Protein AF-A0A2S2QMN6-F1 (afdb_monomer_lite)

pLDDT: mean 86.08, std 11.4, range [44.56, 96.69]

Secondary structure (DSSP, 8-state):
--SHHHHHHHHHHHHTHHHHHHHHHTS-TTSHHHHHHHHHHH-TTHHHHHHHHHHHTHHIIIIIIHHHTSTT--HHHHHHHHHHHHHHHHH--SHHHHHHH-

Organism: NCBI:txid143950

Radius of gyration: 17.67 Å; chains: 1; bounding box: 40×28×46 Å

Structure (mmCIF, N/CA/C/O backbone):
data_AF-A0A2S2QMN6-F1
#
_entry.id   AF-A0A2S2QMN6-F1
#
loop_
_atom_site.group_PDB
_atom_site.id
_atom_site.type_symbol
_atom_site.label_atom_id
_atom_site.label_alt_id
_atom_site.label_comp_id
_atom_site.label_asym_id
_atom_site.label_entity_id
_atom_site.label_seq_id
_atom_site.pdbx_PDB_ins_code
_atom_site.Cartn_x
_atom_site.Cartn_y
_atom_site.Cartn_z
_atom_site.occupancy
_atom_site.B_iso_or_equiv
_atom_site.auth_seq_id
_atom_site.auth_comp_id
_atom_site.auth_asym_id
_atom_site.auth_atom_id
_atom_site.pdbx_PDB_model_num
ATOM 1 N N . MET A 1 1 ? 6.025 10.257 15.971 1.00 45.94 1 MET A N 1
ATOM 2 C CA . MET A 1 1 ? 6.284 10.851 14.632 1.00 45.94 1 MET A CA 1
ATOM 3 C C . MET A 1 1 ? 6.551 9.831 13.510 1.00 45.94 1 MET A C 1
ATOM 5 O O . MET A 1 1 ? 6.196 10.114 12.376 1.00 45.94 1 MET A O 1
ATOM 9 N N . GLY A 1 2 ? 7.155 8.656 13.765 1.00 50.72 2 GLY A N 1
ATOM 10 C CA . GLY A 1 2 ? 7.575 7.718 12.700 1.00 50.72 2 GLY A CA 1
ATOM 11 C C . GLY A 1 2 ? 6.465 6.944 11.961 1.00 50.72 2 GLY A C 1
ATOM 12 O O . GLY A 1 2 ? 6.676 6.525 10.824 1.00 50.72 2 GLY A O 1
ATOM 13 N N . TYR A 1 3 ? 5.278 6.770 12.556 1.00 44.56 3 TYR A N 1
ATOM 14 C CA . TYR A 1 3 ? 4.193 5.976 11.954 1.00 44.56 3 TYR A CA 1
ATOM 15 C C . TYR A 1 3 ? 3.403 6.748 10.892 1.00 44.56 3 TYR A C 1
ATOM 17 O O . TYR A 1 3 ? 3.168 6.213 9.810 1.00 44.56 3 TYR A O 1
ATOM 25 N N . MET A 1 4 ? 3.117 8.035 11.128 1.00 48.91 4 MET A N 1
ATOM 26 C CA . MET A 1 4 ? 2.407 8.937 10.198 1.00 48.91 4 MET A CA 1
ATOM 27 C C . MET A 1 4 ? 3.095 9.078 8.823 1.00 48.91 4 MET A C 1
ATOM 29 O O . MET A 1 4 ? 2.481 9.501 7.846 1.00 48.91 4 MET A O 1
ATOM 33 N N . VAL A 1 5 ? 4.370 8.687 8.734 1.00 56.16 5 VAL A N 1
ATOM 34 C CA . VAL A 1 5 ? 5.210 8.775 7.532 1.00 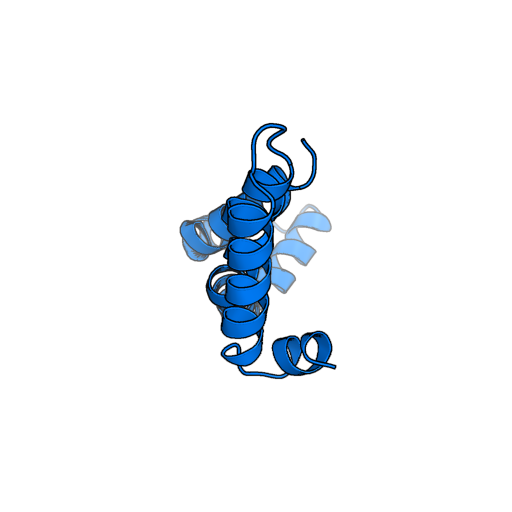56.16 5 VAL A CA 1
ATOM 35 C C . VAL A 1 5 ? 5.015 7.582 6.577 1.00 56.16 5 VAL A C 1
ATOM 37 O O . VAL A 1 5 ? 5.317 7.683 5.393 1.00 56.16 5 VAL A O 1
ATOM 40 N N . LYS A 1 6 ? 4.505 6.429 7.038 1.00 60.34 6 LYS A N 1
ATOM 41 C CA . LYS A 1 6 ? 4.453 5.217 6.192 1.00 60.34 6 LYS A CA 1
ATOM 42 C C . LYS A 1 6 ? 3.274 5.205 5.219 1.00 60.34 6 LYS A C 1
ATOM 44 O O . LYS A 1 6 ? 3.470 4.998 4.026 1.00 60.34 6 LYS A O 1
ATOM 49 N N . CYS A 1 7 ? 2.059 5.477 5.695 1.00 75.44 7 CYS A N 1
ATOM 50 C CA . CYS A 1 7 ? 0.897 5.551 4.804 1.00 75.44 7 CYS A CA 1
ATOM 51 C C . CYS A 1 7 ? 0.944 6.790 3.887 1.00 75.44 7 CYS A C 1
ATOM 53 O O . CYS A 1 7 ? 0.483 6.728 2.747 1.00 75.44 7 CYS A O 1
ATOM 55 N N . SER A 1 8 ? 1.555 7.895 4.334 1.00 77.06 8 SER A N 1
ATOM 56 C CA . SER A 1 8 ? 1.797 9.051 3.462 1.00 77.06 8 SER A CA 1
ATOM 57 C C . SER A 1 8 ? 2.743 8.705 2.308 1.00 77.06 8 SER A C 1
ATOM 59 O O . SER A 1 8 ? 2.468 9.112 1.185 1.00 77.06 8 SER A O 1
ATOM 61 N N . ARG A 1 9 ? 3.767 7.865 2.526 1.00 82.31 9 ARG A N 1
ATOM 62 C CA . ARG A 1 9 ? 4.612 7.325 1.441 1.00 82.31 9 ARG A CA 1
ATOM 63 C C . ARG A 1 9 ? 3.840 6.419 0.482 1.00 82.31 9 ARG A C 1
ATOM 65 O O . ARG A 1 9 ? 3.920 6.632 -0.720 1.00 82.31 9 ARG A O 1
ATOM 72 N N . ILE A 1 10 ? 3.063 5.455 0.987 1.00 89.31 10 ILE A N 1
ATOM 73 C CA . ILE A 1 10 ? 2.233 4.575 0.137 1.00 89.31 10 ILE A CA 1
ATOM 74 C C . ILE A 1 10 ? 1.264 5.413 -0.707 1.00 89.31 10 ILE A C 1
ATOM 76 O O . ILE A 1 10 ? 1.153 5.210 -1.913 1.00 89.31 10 ILE A O 1
ATOM 80 N N . SER A 1 11 ? 0.606 6.396 -0.087 1.00 88.50 11 SER A N 1
ATOM 81 C CA . SER A 1 11 ? -0.306 7.312 -0.776 1.00 88.50 11 SER A CA 1
ATOM 82 C C . SER A 1 11 ? 0.417 8.150 -1.828 1.00 88.50 11 SER A C 1
ATOM 84 O O . SER A 1 11 ? -0.098 8.302 -2.929 1.00 88.50 11 SER A O 1
ATOM 86 N N . TYR A 1 12 ? 1.614 8.655 -1.518 1.00 91.00 12 TYR A N 1
ATOM 87 C CA . TYR A 1 12 ? 2.430 9.422 -2.455 1.00 91.00 12 TYR A CA 1
ATOM 88 C C . TYR A 1 12 ? 2.810 8.593 -3.686 1.00 91.00 12 TYR A C 1
ATOM 90 O O . TYR A 1 12 ? 2.531 9.022 -4.803 1.00 91.00 12 TYR A O 1
ATOM 98 N N . TYR A 1 13 ? 3.379 7.399 -3.497 1.00 92.81 13 TYR A N 1
ATOM 99 C CA . TYR A 1 13 ? 3.770 6.533 -4.612 1.00 92.81 13 TYR A CA 1
ATOM 100 C C . TYR A 1 13 ? 2.564 6.043 -5.413 1.00 92.81 13 TYR A C 1
ATOM 102 O O . TYR A 1 13 ? 2.610 6.055 -6.635 1.00 92.81 13 TYR A O 1
ATOM 110 N N . SER A 1 14 ? 1.464 5.676 -4.748 1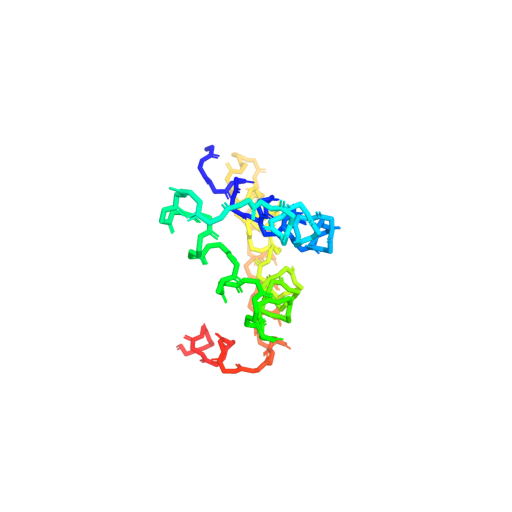.00 92.69 14 SER A N 1
ATOM 111 C CA . SER A 1 14 ? 0.231 5.254 -5.420 1.00 92.69 14 SER A CA 1
ATOM 112 C C . SER A 1 14 ? -0.381 6.378 -6.265 1.00 92.69 14 SER A C 1
ATOM 114 O O . SER A 1 14 ? -0.804 6.125 -7.387 1.00 92.69 14 SER A O 1
ATOM 116 N N . ASN A 1 15 ? -0.404 7.617 -5.759 1.00 92.94 15 ASN A N 1
ATOM 117 C CA . ASN A 1 15 ? -0.993 8.759 -6.469 1.00 92.94 15 ASN A CA 1
ATOM 118 C C . ASN A 1 15 ? -0.122 9.276 -7.620 1.00 92.94 15 ASN A C 1
ATOM 120 O O . ASN A 1 15 ? -0.648 9.887 -8.542 1.00 92.94 15 ASN A O 1
ATOM 124 N N . ASN A 1 16 ? 1.195 9.078 -7.546 1.00 94.94 16 ASN A N 1
ATOM 125 C CA . ASN A 1 16 ? 2.153 9.595 -8.525 1.00 94.94 16 ASN A CA 1
ATOM 126 C C . ASN A 1 16 ? 2.812 8.477 -9.341 1.00 94.94 16 ASN A C 1
ATOM 128 O O . ASN A 1 16 ? 3.862 8.709 -9.934 1.00 94.94 16 ASN A O 1
ATOM 132 N N . PHE A 1 17 ? 2.238 7.269 -9.347 1.00 95.38 17 PHE A N 1
ATOM 133 C CA . PHE A 1 17 ? 2.884 6.077 -9.896 1.00 95.38 17 PHE A CA 1
ATOM 134 C C . PHE A 1 17 ? 3.349 6.284 -11.340 1.00 95.38 17 PHE A C 1
ATOM 136 O O . PHE A 1 17 ? 4.530 6.109 -11.628 1.00 95.38 17 PHE A O 1
ATOM 143 N N . ASP A 1 18 ? 2.451 6.738 -12.216 1.00 95.00 18 ASP A N 1
ATOM 144 C CA . ASP A 1 18 ? 2.748 6.928 -13.639 1.00 95.00 18 ASP A CA 1
ATOM 145 C C . ASP A 1 18 ? 3.765 8.051 -13.874 1.00 95.00 18 ASP A C 1
ATOM 147 O O . ASP A 1 18 ? 4.681 7.905 -14.682 1.00 95.00 18 ASP A O 1
ATOM 151 N N . SER A 1 19 ? 3.661 9.149 -13.119 1.00 96.69 19 SER A N 1
ATOM 152 C CA . SER A 1 19 ? 4.618 10.260 -13.186 1.00 96.69 19 SER A CA 1
ATOM 153 C C . SER A 1 19 ? 6.021 9.817 -12.773 1.00 96.69 19 SER A C 1
ATOM 155 O O . SER A 1 19 ? 6.998 10.134 -13.446 1.00 96.69 19 SER A O 1
ATOM 157 N N . ILE A 1 20 ? 6.129 9.053 -11.683 1.00 95.81 20 ILE A N 1
ATOM 158 C CA . ILE A 1 20 ? 7.409 8.533 -11.192 1.00 95.81 20 ILE A CA 1
ATOM 159 C C . ILE A 1 20 ? 7.969 7.499 -12.172 1.00 95.81 20 ILE A C 1
ATOM 161 O O . ILE A 1 20 ? 9.151 7.565 -12.505 1.00 95.81 20 ILE A O 1
ATOM 165 N N . LYS A 1 21 ? 7.125 6.593 -12.683 1.00 95.75 21 LYS A N 1
ATOM 166 C CA . LYS A 1 21 ? 7.505 5.612 -13.705 1.00 95.75 21 LYS A CA 1
ATOM 167 C C . LYS A 1 21 ? 8.073 6.301 -14.940 1.00 95.75 21 LYS A C 1
ATOM 169 O O . LYS A 1 21 ? 9.152 5.938 -15.386 1.00 95.75 21 LYS A O 1
ATOM 174 N N . SER A 1 22 ? 7.391 7.333 -15.437 1.00 96.19 22 SER A N 1
ATOM 175 C CA . SER A 1 22 ? 7.843 8.130 -16.579 1.00 96.19 22 SER A CA 1
ATOM 176 C C . SER A 1 22 ? 9.226 8.740 -16.343 1.00 96.19 22 SER A C 1
ATOM 178 O O . SER A 1 22 ? 10.111 8.598 -17.184 1.00 96.19 22 SER A O 1
ATOM 180 N N . VAL A 1 23 ? 9.461 9.356 -15.178 1.00 95.69 23 VAL A N 1
ATOM 181 C CA . VAL A 1 23 ? 10.784 9.906 -14.837 1.00 95.69 23 VAL A CA 1
ATOM 182 C C . VAL A 1 23 ? 11.847 8.806 -14.823 1.00 95.69 23 VAL A C 1
ATOM 184 O O . VAL A 1 23 ? 12.875 8.958 -15.473 1.00 95.69 23 VAL A O 1
ATOM 187 N N . ILE A 1 24 ? 11.591 7.687 -14.140 1.00 95.12 24 ILE A N 1
ATOM 188 C CA . ILE A 1 24 ? 12.542 6.571 -14.010 1.00 95.12 24 ILE 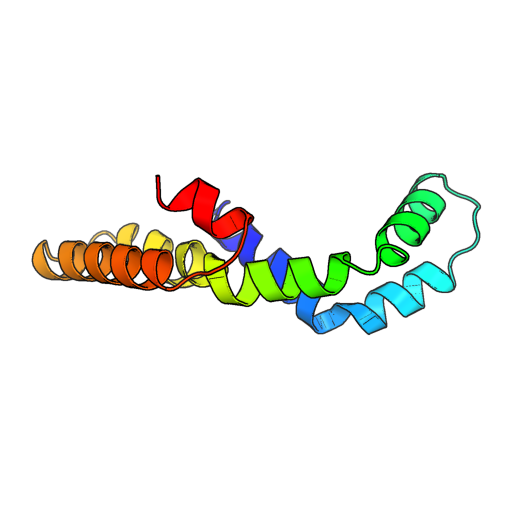A CA 1
ATOM 189 C C . ILE A 1 24 ? 12.865 5.938 -15.368 1.00 95.12 24 ILE A C 1
ATOM 191 O O . ILE A 1 24 ? 14.023 5.622 -15.635 1.00 95.12 24 ILE A O 1
ATOM 195 N N . SER A 1 25 ? 11.871 5.782 -16.243 1.00 93.56 25 SER A N 1
ATOM 196 C CA . SER A 1 25 ? 12.062 5.231 -17.588 1.00 93.56 25 SER A CA 1
ATOM 197 C C . SER A 1 25 ? 12.954 6.104 -18.476 1.00 93.56 25 SER A C 1
ATOM 199 O O . SER A 1 25 ? 13.591 5.568 -19.376 1.00 93.56 25 SER A O 1
ATOM 201 N N . ASN A 1 26 ? 13.031 7.413 -18.215 1.00 94.88 26 ASN A N 1
ATOM 202 C CA . ASN A 1 26 ? 13.874 8.350 -18.965 1.00 94.88 26 ASN A CA 1
ATOM 203 C C . ASN A 1 26 ? 15.303 8.491 -18.409 1.00 94.88 26 ASN A C 1
ATOM 205 O O . ASN A 1 26 ? 16.113 9.191 -19.011 1.00 94.88 26 ASN A O 1
ATOM 209 N N . LEU A 1 27 ? 15.627 7.873 -17.269 1.00 93.19 27 LEU A N 1
ATOM 210 C CA . LEU A 1 27 ? 16.986 7.910 -16.720 1.00 93.19 27 LEU A CA 1
ATOM 211 C C . LEU A 1 27 ? 17.914 6.991 -17.520 1.00 93.19 27 LEU A C 1
ATOM 213 O O . LEU A 1 27 ? 17.527 5.884 -17.893 1.00 93.19 27 LEU A O 1
ATOM 217 N N . GLU A 1 28 ? 19.154 7.414 -17.745 1.00 92.38 28 GLU A N 1
ATOM 218 C CA . GLU A 1 28 ? 20.190 6.557 -18.327 1.00 92.38 28 GLU A CA 1
ATOM 219 C C . GLU A 1 28 ? 20.673 5.513 -17.309 1.00 92.38 28 GLU A C 1
ATOM 221 O O . GLU A 1 28 ? 20.624 5.734 -16.101 1.00 92.38 28 GLU A O 1
ATOM 226 N N . ASP A 1 29 ? 21.151 4.356 -17.768 1.00 91.75 29 ASP A N 1
ATOM 227 C CA . ASP A 1 29 ? 21.565 3.240 -16.898 1.00 91.75 29 ASP A CA 1
ATOM 228 C C . ASP A 1 29 ? 22.971 3.418 -16.290 1.00 91.75 29 ASP A C 1
ATOM 230 O O . ASP A 1 29 ? 23.725 2.457 -16.112 1.00 91.75 29 ASP A O 1
ATOM 234 N N . GLU A 1 30 ? 23.324 4.658 -15.956 1.00 92.12 30 GLU A N 1
ATOM 235 C CA . GLU A 1 30 ? 24.634 5.050 -15.424 1.00 92.12 30 GLU A CA 1
ATOM 236 C C . GLU A 1 30 ? 24.840 4.609 -13.970 1.00 92.12 30 GLU A C 1
ATOM 238 O O . GLU A 1 30 ? 25.966 4.362 -13.537 1.00 92.12 30 GLU A O 1
ATOM 243 N N . ALA A 1 31 ? 23.749 4.475 -13.211 1.00 94.19 31 ALA A N 1
ATOM 244 C CA . ALA A 1 31 ? 23.775 4.048 -11.820 1.00 94.19 31 ALA A CA 1
ATOM 245 C C . ALA A 1 31 ? 22.998 2.744 -11.615 1.00 94.19 31 ALA A C 1
ATOM 247 O O . ALA A 1 31 ? 21.883 2.566 -12.105 1.00 94.19 31 ALA A O 1
ATOM 248 N N . GLU A 1 32 ? 23.549 1.855 -10.788 1.00 95.06 32 GLU A N 1
ATOM 249 C CA . GLU A 1 32 ? 22.894 0.601 -10.392 1.00 95.06 32 GLU A CA 1
ATOM 250 C C . GLU A 1 32 ? 21.523 0.840 -9.730 1.00 95.06 32 GLU A C 1
ATOM 252 O O . GLU A 1 32 ? 20.587 0.059 -9.889 1.00 95.06 32 GLU A O 1
ATOM 257 N N . SER A 1 33 ? 21.368 1.958 -9.015 1.00 93.25 33 SER A N 1
ATOM 258 C CA . SER A 1 33 ? 20.089 2.375 -8.434 1.00 93.25 33 SER A CA 1
ATOM 259 C C . SER A 1 33 ? 19.026 2.686 -9.489 1.00 93.25 33 SER A C 1
ATOM 261 O O . SER A 1 33 ? 17.846 2.430 -9.243 1.00 93.25 33 SER A O 1
ATOM 263 N N . PHE A 1 34 ? 19.410 3.214 -10.653 1.00 94.06 34 PHE A N 1
ATOM 264 C CA . PHE A 1 34 ? 18.478 3.504 -11.744 1.00 94.06 34 PHE A CA 1
ATOM 265 C C . PHE A 1 34 ? 17.994 2.217 -12.403 1.00 94.06 34 PHE A C 1
ATOM 267 O O . PHE A 1 34 ? 16.784 2.048 -12.552 1.00 94.06 34 PHE A O 1
ATOM 274 N N . LYS A 1 35 ? 18.900 1.266 -12.659 1.00 95.25 35 LYS A N 1
ATOM 275 C CA . LYS A 1 35 ? 18.551 -0.069 -13.176 1.00 95.25 35 LYS A CA 1
ATOM 276 C C . LYS A 1 35 ? 17.544 -0.777 -12.273 1.00 95.25 35 LYS A C 1
ATOM 278 O O . LYS A 1 35 ? 16.452 -1.117 -12.713 1.00 95.25 35 LYS A O 1
ATOM 283 N N . LYS A 1 36 ? 17.844 -0.865 -10.973 1.00 95.44 36 LYS A N 1
ATOM 284 C CA . LYS A 1 36 ? 16.936 -1.465 -9.979 1.00 95.44 36 LYS A CA 1
ATOM 285 C C . LYS A 1 36 ? 15.591 -0.756 -9.888 1.00 95.44 36 LYS A C 1
ATOM 287 O O . LYS A 1 36 ? 14.569 -1.389 -9.642 1.00 95.44 36 LYS A O 1
ATOM 292 N N . SER A 1 37 ? 15.580 0.565 -10.059 1.00 94.50 37 SER A N 1
ATOM 293 C CA . SER A 1 37 ? 14.334 1.330 -10.073 1.00 94.50 37 SER A CA 1
ATOM 294 C C . SER A 1 37 ? 13.500 0.994 -11.309 1.00 94.50 37 SER A C 1
ATOM 296 O O . SER A 1 37 ? 12.297 0.797 -11.180 1.00 94.50 37 SER A O 1
ATOM 298 N N . LYS A 1 38 ? 14.112 0.871 -12.492 1.00 95.31 38 LYS A N 1
ATOM 299 C CA . LYS A 1 38 ? 13.410 0.436 -13.708 1.00 95.31 38 LYS A CA 1
ATOM 300 C C . LYS A 1 38 ? 12.822 -0.963 -13.540 1.00 95.31 38 LYS A C 1
ATOM 302 O O . LYS A 1 38 ? 11.618 -1.111 -13.709 1.00 95.31 38 LYS A O 1
ATOM 307 N N . GLU A 1 39 ? 13.627 -1.928 -13.094 1.00 95.06 39 GLU A N 1
ATOM 308 C CA . GLU A 1 39 ? 13.183 -3.303 -12.806 1.00 95.06 39 GLU A CA 1
ATOM 309 C C . GLU A 1 39 ? 11.991 -3.329 -11.835 1.00 95.06 39 GLU A C 1
ATOM 311 O O . GLU A 1 39 ? 11.002 -4.024 -12.057 1.00 95.06 39 GLU A O 1
ATOM 316 N N . LEU A 1 40 ? 12.041 -2.515 -10.775 1.00 95.19 40 LEU A N 1
ATOM 317 C CA . LEU A 1 40 ? 10.948 -2.402 -9.812 1.00 95.19 40 LEU A CA 1
ATOM 318 C C . LEU A 1 40 ? 9.654 -1.889 -10.469 1.00 95.19 40 LEU A C 1
ATOM 320 O O . LEU A 1 40 ? 8.577 -2.407 -10.189 1.00 95.19 40 LEU A O 1
ATOM 324 N N . PHE A 1 41 ? 9.737 -0.891 -11.351 1.00 94.19 41 PHE A N 1
ATOM 325 C CA . PHE A 1 41 ? 8.576 -0.319 -12.050 1.00 94.19 41 PHE A CA 1
ATOM 326 C C . PHE A 1 41 ? 8.101 -1.135 -13.270 1.00 94.19 41 PHE A C 1
ATOM 328 O O . PHE A 1 41 ? 7.025 -0.852 -13.822 1.00 94.19 41 PHE A O 1
ATOM 335 N N . GLU A 1 42 ? 8.870 -2.140 -13.689 1.00 92.81 42 GLU A N 1
ATOM 336 C CA . GLU A 1 42 ? 8.460 -3.172 -14.648 1.00 92.81 42 GLU A CA 1
ATOM 337 C C . GLU A 1 42 ? 7.579 -4.250 -14.006 1.00 92.81 42 GLU A C 1
ATOM 339 O O . GLU A 1 42 ? 6.780 -4.878 -14.706 1.00 92.81 42 GLU A O 1
ATOM 344 N N . ASP A 1 43 ? 7.646 -4.424 -12.681 1.00 95.12 43 ASP A N 1
ATOM 345 C CA . ASP A 1 43 ? 6.746 -5.326 -11.971 1.00 95.12 43 ASP A CA 1
ATOM 346 C C . ASP A 1 43 ? 5.284 -4.869 -12.111 1.00 95.12 43 ASP A C 1
ATOM 348 O O . ASP A 1 43 ? 4.831 -3.874 -11.535 1.00 95.12 43 ASP A O 1
ATOM 352 N N . LYS A 1 44 ? 4.512 -5.659 -12.863 1.00 90.44 44 LYS A N 1
ATOM 353 C CA . LYS A 1 44 ? 3.077 -5.457 -13.105 1.00 90.44 44 LYS A CA 1
ATOM 354 C C . LYS A 1 44 ? 2.227 -5.480 -11.830 1.00 90.44 44 LYS A C 1
ATOM 356 O O . LYS A 1 44 ? 1.081 -5.033 -11.859 1.00 90.44 44 LYS A O 1
ATOM 361 N N . HIS A 1 45 ? 2.742 -6.033 -10.734 1.00 92.56 45 HIS A N 1
ATOM 362 C CA . HIS A 1 45 ? 2.033 -6.105 -9.463 1.00 92.56 45 HIS A CA 1
ATOM 363 C C . HIS A 1 45 ? 2.240 -4.865 -8.597 1.00 92.56 45 HIS A C 1
ATOM 365 O O . HIS A 1 45 ? 1.344 -4.538 -7.822 1.00 92.56 45 HIS A O 1
ATOM 371 N N . LEU A 1 46 ? 3.324 -4.106 -8.786 1.00 93.94 46 LEU A N 1
ATOM 372 C CA . LEU A 1 46 ? 3.690 -3.002 -7.896 1.00 93.94 46 LEU A CA 1
ATOM 373 C C . LEU A 1 46 ? 2.574 -1.959 -7.726 1.00 93.94 46 LEU A C 1
ATOM 375 O O . LEU A 1 46 ? 2.269 -1.544 -6.607 1.00 93.94 46 LEU A O 1
ATOM 379 N N . GLN A 1 47 ? 1.930 -1.544 -8.820 1.00 93.06 47 GLN A N 1
ATOM 380 C CA . GLN A 1 47 ? 0.836 -0.567 -8.761 1.00 93.06 47 GLN A CA 1
ATOM 381 C C . GLN A 1 47 ? -0.384 -1.118 -8.010 1.00 93.06 47 GLN A C 1
ATOM 383 O O . GLN A 1 47 ? -0.987 -0.415 -7.193 1.00 93.06 47 GLN A O 1
ATOM 388 N N . ASN A 1 48 ? -0.719 -2.387 -8.254 1.00 92.00 48 ASN A N 1
ATOM 389 C CA . ASN A 1 48 ? -1.826 -3.069 -7.589 1.00 92.00 48 ASN A CA 1
ATOM 390 C C . ASN A 1 48 ? -1.541 -3.256 -6.096 1.00 92.00 48 ASN A C 1
ATOM 392 O O . ASN A 1 48 ? -2.424 -3.020 -5.274 1.00 92.00 48 ASN A O 1
ATOM 396 N N . ASP A 1 49 ? -0.306 -3.594 -5.736 1.00 92.00 49 ASP A N 1
ATOM 397 C CA . ASP A 1 49 ? 0.123 -3.756 -4.351 1.00 92.00 49 ASP A CA 1
ATOM 398 C C . ASP A 1 49 ? 0.072 -2.422 -3.598 1.00 92.00 49 ASP A C 1
ATOM 400 O O . ASP A 1 49 ? -0.465 -2.351 -2.491 1.00 92.00 49 ASP A O 1
ATOM 404 N N . LEU A 1 50 ? 0.532 -1.328 -4.215 1.00 91.81 50 LEU A N 1
ATOM 405 C CA . LEU A 1 50 ? 0.402 0.019 -3.652 1.00 91.81 50 LEU A CA 1
ATOM 406 C C . LEU A 1 50 ? -1.070 0.404 -3.429 1.00 91.81 50 LEU A C 1
ATOM 408 O O . LEU A 1 50 ? -1.420 0.905 -2.355 1.00 91.81 50 LEU A O 1
ATOM 412 N N . ALA A 1 51 ? -1.943 0.143 -4.406 1.00 90.56 51 ALA A N 1
ATOM 413 C CA . ALA A 1 51 ? -3.377 0.414 -4.300 1.00 90.56 51 ALA A CA 1
ATOM 414 C C . ALA A 1 51 ? -4.056 -0.451 -3.224 1.00 90.56 51 ALA A C 1
ATOM 416 O O . ALA A 1 51 ? -4.906 0.039 -2.469 1.00 90.56 51 ALA A O 1
ATOM 417 N N . TYR A 1 52 ? -3.650 -1.716 -3.114 1.00 90.44 52 TYR A N 1
ATOM 418 C CA . TYR A 1 52 ? -4.146 -2.651 -2.116 1.00 90.44 52 TYR A CA 1
ATOM 419 C C . TYR A 1 52 ? -3.750 -2.213 -0.706 1.00 90.44 52 TYR A C 1
ATOM 421 O O . TYR A 1 52 ? -4.615 -2.102 0.166 1.00 90.44 52 TYR A O 1
ATOM 429 N N . LEU A 1 53 ? -2.471 -1.891 -0.486 1.00 88.62 53 LEU A N 1
ATOM 430 C CA . LEU A 1 53 ? -1.972 -1.396 0.797 1.00 88.62 53 LEU A CA 1
ATOM 431 C C . LEU A 1 53 ? -2.678 -0.100 1.212 1.00 88.62 53 LEU A C 1
ATOM 433 O O . LEU A 1 53 ? -3.103 0.042 2.363 1.00 88.62 53 LEU A O 1
ATOM 437 N N . LYS A 1 54 ? -2.849 0.829 0.263 1.00 88.62 54 LYS A N 1
ATOM 438 C CA . LYS A 1 54 ? -3.549 2.098 0.486 1.00 88.62 54 LYS A CA 1
ATOM 439 C C . LYS A 1 54 ? -5.016 1.886 0.861 1.00 88.62 54 LYS A C 1
ATOM 441 O O . LYS A 1 54 ? -5.500 2.512 1.794 1.00 88.62 54 LYS A O 1
ATOM 446 N N . SER A 1 55 ? -5.726 1.005 0.167 1.00 88.12 55 SER A N 1
ATOM 447 C CA . SER A 1 55 ? -7.160 0.804 0.409 1.00 88.12 55 SER A CA 1
ATOM 448 C C . SER A 1 55 ? -7.441 -0.004 1.678 1.00 88.12 55 SER A C 1
ATOM 450 O O . SER A 1 55 ? -8.424 0.260 2.365 1.00 88.12 55 SER A O 1
ATOM 452 N N . ASN A 1 56 ? -6.572 -0.963 2.016 1.00 88.25 56 ASN A N 1
ATOM 453 C CA . ASN A 1 56 ? -6.842 -1.926 3.086 1.00 88.25 56 ASN A CA 1
ATOM 454 C C . ASN A 1 56 ? -6.165 -1.597 4.418 1.00 88.25 56 ASN A C 1
ATOM 456 O O . ASN A 1 56 ? -6.717 -1.942 5.452 1.00 88.25 56 ASN A O 1
ATOM 460 N N . PHE A 1 57 ? -5.003 -0.934 4.442 1.00 86.75 57 PHE A N 1
ATOM 461 C CA . PHE A 1 57 ? -4.214 -0.822 5.683 1.00 86.75 57 PHE A CA 1
ATOM 462 C C . PHE A 1 57 ? -3.880 0.604 6.109 1.00 86.75 57 PHE A C 1
ATOM 464 O O . PHE A 1 57 ? -3.561 0.842 7.273 1.00 86.75 57 PHE A O 1
ATOM 471 N N . CYS A 1 58 ? -3.995 1.587 5.218 1.00 87.56 58 CYS A N 1
ATOM 472 C CA . CYS A 1 58 ? -3.669 2.975 5.553 1.00 87.56 58 CYS A CA 1
ATOM 473 C C . CYS A 1 58 ? -4.520 3.565 6.693 1.00 87.56 58 CYS A C 1
ATOM 475 O O . CYS A 1 58 ? -4.021 4.397 7.457 1.00 87.56 58 CYS A O 1
ATOM 477 N N . PHE A 1 59 ? -5.760 3.089 6.866 1.00 86.19 59 PHE A N 1
ATOM 478 C CA . PHE A 1 59 ? -6.650 3.514 7.953 1.00 86.19 59 PHE A CA 1
ATOM 479 C C . PHE A 1 59 ? -6.090 3.195 9.354 1.00 86.19 59 PHE A C 1
ATOM 481 O O . PHE A 1 59 ? -6.402 3.898 10.321 1.00 86.19 59 PHE A O 1
ATOM 488 N N . LEU A 1 60 ? -5.26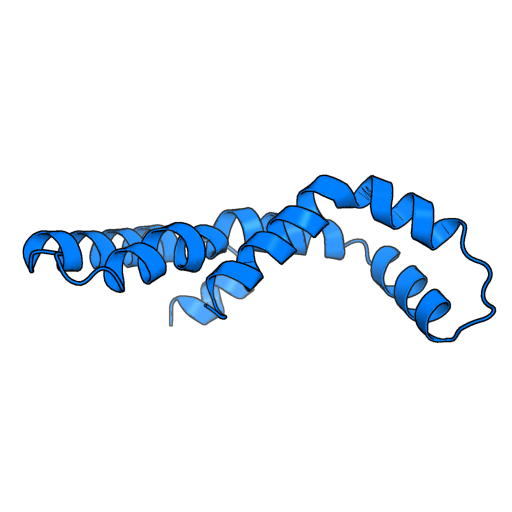3 2.146 9.475 1.00 86.44 60 LEU A N 1
ATOM 489 C CA . LEU A 1 60 ? -4.643 1.750 10.741 1.00 86.44 60 LEU A CA 1
ATOM 490 C C . LEU A 1 60 ? -3.736 2.865 11.252 1.00 86.44 60 LEU A C 1
ATOM 492 O O . LEU A 1 60 ? -3.816 3.267 12.406 1.00 86.44 60 LEU A O 1
ATOM 496 N N . ILE A 1 61 ? -2.903 3.410 10.371 1.00 79.31 61 ILE A N 1
ATOM 497 C CA . ILE A 1 61 ? -1.944 4.441 10.750 1.00 79.31 61 ILE A CA 1
ATOM 498 C C . ILE A 1 61 ? -2.620 5.809 10.828 1.00 79.31 61 ILE A C 1
ATOM 500 O O . ILE A 1 61 ? -2.482 6.485 11.838 1.00 79.31 61 ILE A O 1
ATOM 504 N N . GLN A 1 62 ? -3.337 6.224 9.779 1.00 77.00 62 GLN A N 1
ATOM 505 C CA . GLN A 1 62 ? -3.834 7.603 9.669 1.00 77.00 62 GLN A CA 1
ATOM 506 C C . GLN A 1 62 ? -4.969 7.924 10.638 1.00 77.00 62 GLN A C 1
ATOM 508 O O . GLN A 1 62 ? -5.091 9.060 11.087 1.00 77.00 62 GLN A O 1
ATOM 513 N N . THR A 1 63 ? -5.826 6.945 10.920 1.00 77.00 63 THR A N 1
ATOM 514 C CA . THR A 1 63 ? -7.034 7.171 11.715 1.00 77.00 63 THR A CA 1
ATOM 515 C C . THR A 1 63 ? -6.925 6.485 13.062 1.00 77.00 63 THR A C 1
ATOM 517 O O . THR A 1 63 ? -7.179 7.108 14.081 1.00 77.00 63 THR A O 1
ATOM 520 N N . THR A 1 64 ? -6.532 5.214 13.091 1.00 86.31 64 THR A N 1
ATOM 521 C CA . THR A 1 64 ? -6.639 4.410 14.315 1.00 86.31 64 THR A CA 1
ATOM 522 C C . THR A 1 64 ? -5.544 4.751 15.316 1.00 86.31 64 THR A C 1
ATOM 524 O O . THR A 1 64 ? -5.843 5.262 16.390 1.00 86.31 64 THR A O 1
ATOM 527 N N . ILE A 1 65 ? -4.280 4.490 14.968 1.00 85.25 65 ILE A N 1
ATOM 528 C CA . ILE A 1 65 ? -3.140 4.668 15.876 1.00 85.25 65 ILE A CA 1
ATOM 529 C C . ILE A 1 65 ? -3.035 6.134 16.294 1.00 85.25 65 ILE A C 1
ATOM 531 O O . ILE A 1 65 ? -2.976 6.420 17.481 1.00 85.25 65 ILE A O 1
ATOM 535 N N . THR A 1 66 ? -3.125 7.066 15.341 1.00 83.81 66 THR A N 1
ATOM 536 C CA . THR A 1 66 ? -3.099 8.503 15.647 1.00 83.81 66 THR A CA 1
ATOM 537 C C . THR A 1 66 ? -4.240 8.945 16.563 1.00 83.81 66 THR A C 1
ATOM 539 O O . THR A 1 66 ? -4.042 9.857 17.361 1.00 83.81 66 THR A O 1
ATOM 542 N N . ASN A 1 67 ? -5.430 8.338 16.483 1.00 83.88 67 ASN A N 1
ATOM 543 C CA . ASN A 1 67 ? -6.492 8.650 17.437 1.00 83.88 67 ASN A CA 1
ATOM 544 C C . ASN A 1 67 ? -6.201 8.042 18.808 1.00 83.88 67 ASN A C 1
ATOM 546 O O . ASN A 1 67 ? -6.293 8.770 19.786 1.00 83.88 67 ASN A O 1
ATOM 550 N N . LEU A 1 68 ? -5.790 6.771 18.877 1.00 86.75 68 LEU A N 1
ATOM 551 C CA . LEU A 1 68 ? -5.444 6.091 20.133 1.00 86.75 68 LEU A CA 1
ATOM 552 C C . LEU A 1 68 ? -4.270 6.748 20.879 1.00 86.75 68 LEU A C 1
ATOM 554 O O . LEU A 1 68 ? -4.213 6.680 22.100 1.00 86.75 68 LEU A O 1
ATOM 558 N N . GLU A 1 69 ? -3.350 7.402 20.168 1.00 85.12 69 GLU A N 1
ATOM 559 C CA . GLU A 1 69 ? -2.240 8.158 20.764 1.00 85.12 69 GLU A CA 1
ATOM 560 C C . GLU A 1 69 ? -2.688 9.467 21.450 1.00 85.12 69 GLU A C 1
ATOM 562 O O . GLU A 1 69 ? -1.915 10.056 22.209 1.00 85.12 69 GLU A O 1
ATOM 567 N N . LYS A 1 70 ? -3.917 9.955 21.215 1.00 83.12 70 LYS A N 1
ATOM 568 C CA . LYS A 1 70 ? -4.418 11.189 21.842 1.00 83.12 70 LYS A CA 1
ATOM 569 C C . LYS A 1 70 ? -4.774 10.933 23.307 1.00 83.12 70 LYS A C 1
ATOM 571 O O . LYS A 1 70 ? -5.589 10.075 23.623 1.00 83.12 70 LYS A O 1
ATOM 576 N N . SER A 1 71 ? -4.230 11.753 24.203 1.00 60.81 71 SER A N 1
ATOM 577 C CA . SER A 1 71 ? -4.309 11.593 25.666 1.00 60.81 71 SER A CA 1
ATOM 578 C C . SER A 1 71 ? -5.686 11.873 26.300 1.00 60.81 71 SER A C 1
ATOM 580 O O . SER A 1 71 ? -5.764 12.034 27.512 1.00 60.81 71 SER A O 1
ATOM 582 N N . ALA A 1 72 ? -6.760 11.967 25.511 1.00 81.00 72 ALA A N 1
ATOM 583 C CA . ALA A 1 72 ? -8.081 12.422 25.961 1.00 81.00 72 ALA A CA 1
ATOM 584 C C . ALA A 1 72 ? -9.249 11.516 25.525 1.00 81.00 72 ALA A C 1
ATOM 586 O O . ALA A 1 72 ? -10.393 11.950 25.577 1.00 81.00 72 ALA A O 1
ATOM 587 N N . LEU A 1 73 ? -8.978 10.284 25.084 1.00 86.38 73 LEU A N 1
ATOM 588 C CA . LEU A 1 73 ? -10.032 9.328 24.733 1.00 86.38 73 LEU A CA 1
ATOM 589 C C . LEU A 1 73 ? -10.680 8.738 25.986 1.00 86.38 73 LEU A C 1
ATOM 591 O O . LEU A 1 73 ? -9.983 8.269 26.891 1.00 86.38 73 LEU A O 1
ATOM 595 N N . SER A 1 74 ? -12.009 8.694 26.007 1.00 89.75 74 SER A N 1
ATOM 596 C CA . SER A 1 74 ? -12.727 7.865 26.967 1.00 89.75 74 SER A CA 1
ATOM 597 C C . SER A 1 74 ? -12.473 6.375 26.690 1.00 89.75 74 SER A C 1
ATOM 599 O O . SER A 1 74 ? -12.039 5.963 25.605 1.00 89.75 74 SER A O 1
ATOM 601 N N . LEU A 1 75 ? -12.785 5.527 27.674 1.00 86.94 75 LEU A N 1
ATOM 602 C CA . LEU A 1 75 ? -12.707 4.078 27.491 1.00 86.94 75 LEU A CA 1
ATOM 603 C C . LEU A 1 75 ? -13.664 3.590 26.389 1.00 86.94 75 LEU A C 1
ATOM 605 O O . LEU A 1 75 ? -13.295 2.706 25.617 1.00 86.94 75 LEU A O 1
ATOM 609 N N . ASP A 1 76 ? -14.871 4.159 26.299 1.00 91.56 76 ASP A N 1
ATOM 610 C CA . ASP A 1 76 ? -15.852 3.761 25.285 1.00 91.56 76 ASP A CA 1
ATOM 611 C C . ASP A 1 76 ? -15.398 4.149 23.869 1.00 91.56 76 ASP A C 1
ATOM 613 O O . ASP A 1 76 ? -15.484 3.331 22.950 1.00 91.56 76 ASP A O 1
ATOM 617 N N . GLU A 1 77 ? -14.811 5.336 23.698 1.00 89.25 77 GLU A N 1
ATOM 618 C CA . GLU A 1 77 ? -14.271 5.790 22.418 1.00 89.25 77 GLU A CA 1
ATOM 619 C C . GLU A 1 77 ? -13.101 4.903 21.978 1.00 89.25 77 GLU A C 1
ATOM 621 O O . GLU A 1 77 ? -13.049 4.457 20.828 1.00 89.25 77 GLU A O 1
ATOM 626 N N . GLY A 1 78 ? -12.190 4.583 22.904 1.00 89.75 78 GLY A N 1
ATOM 627 C CA . GLY A 1 78 ? -11.074 3.673 22.651 1.00 89.75 78 GLY A CA 1
ATOM 628 C C . GLY A 1 78 ? -11.536 2.274 22.229 1.00 89.75 78 GLY A C 1
ATOM 629 O O . GLY A 1 78 ? -11.045 1.731 21.235 1.00 89.75 78 GLY A O 1
ATOM 630 N N . LEU A 1 79 ? -12.522 1.705 22.931 1.00 91.12 79 LEU A N 1
ATOM 631 C CA . LEU A 1 79 ? -13.106 0.404 22.588 1.00 91.12 79 LEU A CA 1
ATOM 632 C C . LEU A 1 79 ? -13.772 0.427 21.209 1.00 91.12 79 LEU A C 1
ATOM 634 O O . LEU A 1 79 ? -13.537 -0.473 20.400 1.00 91.12 79 LEU A O 1
ATOM 638 N N . ASN A 1 80 ? -14.540 1.474 20.903 1.00 92.19 80 ASN A N 1
ATOM 639 C CA . ASN A 1 80 ? -15.184 1.640 19.601 1.00 92.19 80 ASN A CA 1
ATOM 640 C C . ASN A 1 80 ? -14.165 1.728 18.457 1.00 92.19 80 ASN A C 1
ATOM 642 O O . ASN A 1 80 ? -14.379 1.154 17.387 1.00 92.19 80 ASN A O 1
ATOM 646 N N . ILE A 1 81 ? -13.029 2.402 18.666 1.00 91.06 81 ILE A N 1
ATOM 647 C CA . ILE A 1 81 ? -11.937 2.440 17.685 1.00 91.06 81 ILE A CA 1
ATOM 648 C C . ILE A 1 81 ? -11.396 1.026 17.422 1.00 91.06 81 ILE A C 1
ATOM 650 O O . ILE A 1 81 ? -11.260 0.635 16.262 1.00 91.06 81 ILE A O 1
ATOM 654 N N . ILE A 1 82 ? -11.133 0.240 18.471 1.00 90.38 82 ILE A N 1
ATOM 655 C CA . ILE A 1 82 ? -10.605 -1.130 18.343 1.00 90.38 82 ILE A CA 1
ATOM 656 C C . ILE A 1 82 ? -11.609 -2.056 17.639 1.00 90.38 82 ILE A C 1
ATOM 658 O O . ILE A 1 82 ? -11.226 -2.815 16.747 1.00 90.38 82 ILE A O 1
ATOM 662 N N . LEU A 1 83 ? -12.895 -1.978 17.988 1.00 91.81 83 LEU A N 1
ATOM 663 C CA . LEU A 1 83 ? -13.944 -2.771 17.339 1.00 91.81 83 LEU A CA 1
ATOM 664 C C . LEU A 1 83 ? -14.054 -2.442 15.844 1.00 91.81 83 LEU A C 1
ATOM 666 O O . LEU A 1 83 ? -14.070 -3.346 15.011 1.00 91.81 83 LEU A O 1
ATOM 670 N N . ASN A 1 84 ? -14.012 -1.156 15.488 1.00 91.00 84 ASN A N 1
ATOM 671 C CA . ASN A 1 84 ? -14.011 -0.722 14.090 1.00 91.00 84 ASN A CA 1
ATOM 672 C C . ASN A 1 84 ? -12.792 -1.234 13.306 1.00 91.00 84 ASN A C 1
ATOM 674 O O . ASN A 1 84 ? -12.906 -1.545 12.117 1.00 91.00 84 ASN A O 1
ATOM 678 N N . VAL A 1 85 ? -11.619 -1.321 13.942 1.00 90.88 85 VAL A N 1
ATOM 679 C CA . VAL A 1 85 ? -10.419 -1.912 13.327 1.00 90.88 85 VAL A CA 1
ATOM 680 C C . VAL A 1 85 ? -10.635 -3.385 13.039 1.00 90.88 85 VAL A C 1
ATOM 682 O O . VAL A 1 85 ? -10.379 -3.817 11.915 1.00 90.88 85 VAL A O 1
ATOM 685 N N . LYS A 1 86 ? -11.131 -4.137 14.026 1.00 90.00 86 LYS A N 1
ATOM 686 C CA . LYS A 1 86 ? -11.423 -5.566 13.879 1.00 90.00 86 LYS A CA 1
ATOM 687 C C . LYS A 1 86 ? -12.374 -5.810 12.707 1.00 90.00 86 LYS A C 1
ATOM 689 O O . LYS A 1 86 ? -12.090 -6.637 11.845 1.00 90.00 86 LYS A O 1
ATOM 694 N N . ASP A 1 87 ? -13.444 -5.026 12.616 1.00 90.81 87 ASP A N 1
ATOM 695 C CA . ASP A 1 87 ? -14.416 -5.129 11.528 1.00 90.81 87 ASP A CA 1
ATOM 696 C C . ASP A 1 87 ? -13.818 -4.809 10.156 1.00 90.81 87 ASP A C 1
ATOM 698 O O . ASP A 1 87 ? -14.104 -5.502 9.178 1.00 90.81 87 ASP A O 1
ATOM 702 N N . LYS A 1 88 ? -12.980 -3.771 10.056 1.00 89.19 88 LYS A N 1
ATOM 703 C CA . LYS A 1 88 ? -12.309 -3.423 8.795 1.00 89.19 88 LYS A CA 1
ATOM 704 C C . LYS A 1 88 ? -11.309 -4.494 8.366 1.00 89.19 88 LYS A C 1
ATOM 706 O O . LYS A 1 88 ? -11.316 -4.864 7.197 1.00 89.19 88 LYS A O 1
ATOM 711 N N . LEU A 1 89 ? -10.514 -5.030 9.293 1.00 88.81 89 LEU A N 1
ATOM 712 C CA . LEU A 1 89 ? -9.563 -6.110 9.006 1.00 88.81 89 LEU A CA 1
ATOM 713 C C . LEU A 1 89 ? -10.271 -7.389 8.550 1.00 88.81 89 LEU A C 1
ATOM 715 O O . LEU A 1 89 ? -9.841 -8.013 7.582 1.00 88.81 89 LEU A O 1
ATOM 719 N N . ASN A 1 90 ? -11.399 -7.736 9.173 1.00 87.31 90 ASN A N 1
ATOM 720 C CA . ASN A 1 90 ? -12.210 -8.882 8.760 1.00 87.31 90 ASN A CA 1
ATOM 721 C C . ASN A 1 90 ? -12.758 -8.737 7.331 1.00 87.31 90 ASN A C 1
ATOM 723 O O . ASN A 1 90 ? -12.909 -9.738 6.633 1.00 87.31 90 ASN A O 1
ATOM 727 N N . LYS A 1 91 ? -13.026 -7.504 6.883 1.00 87.44 91 LYS A N 1
ATOM 728 C CA . LYS A 1 91 ? -13.517 -7.195 5.529 1.00 87.44 91 LYS A CA 1
ATOM 729 C C . LYS A 1 91 ? -12.416 -7.142 4.465 1.00 87.44 91 LYS A C 1
ATOM 731 O O . LYS A 1 91 ? -12.738 -7.183 3.279 1.00 87.44 91 LYS A O 1
ATOM 736 N N . CYS A 1 92 ? -11.143 -7.035 4.849 1.00 86.69 92 CYS A N 1
ATOM 737 C CA . CYS A 1 92 ? -10.031 -7.087 3.900 1.00 86.69 92 CYS A CA 1
ATOM 738 C C . CYS A 1 92 ? -9.931 -8.489 3.284 1.00 86.69 92 CYS A C 1
ATOM 740 O O . CYS A 1 92 ? -10.077 -9.483 3.985 1.00 86.69 92 CYS A O 1
ATOM 742 N N . ASN A 1 93 ? -9.651 -8.592 1.986 1.00 81.19 93 ASN A N 1
ATOM 743 C CA . ASN A 1 93 ? -9.602 -9.871 1.269 1.00 81.19 93 ASN A CA 1
ATOM 744 C C . ASN A 1 93 ? -8.283 -10.022 0.519 1.00 81.19 93 ASN A C 1
ATOM 746 O O . ASN A 1 93 ? -7.786 -9.049 -0.031 1.00 81.19 93 ASN A O 1
ATOM 750 N N . GLY A 1 94 ? -7.763 -11.245 0.422 1.00 79.75 94 GLY A N 1
ATOM 751 C CA . GLY A 1 94 ? -6.535 -11.550 -0.315 1.00 79.75 94 GLY A CA 1
ATOM 752 C C . GLY A 1 94 ? -5.407 -12.038 0.591 1.00 79.75 94 GLY A C 1
ATOM 753 O O . GLY A 1 94 ? -5.480 -11.933 1.813 1.00 79.75 94 GLY A O 1
ATOM 754 N N . ARG A 1 95 ? -4.340 -12.575 -0.016 1.00 77.88 95 ARG A N 1
ATOM 755 C CA . ARG A 1 95 ? -3.266 -13.295 0.697 1.00 77.88 95 ARG A CA 1
ATOM 756 C C . ARG A 1 95 ? -2.668 -12.496 1.862 1.00 77.88 95 ARG A C 1
ATOM 758 O O . ARG A 1 95 ? -2.435 -13.059 2.922 1.00 77.88 95 ARG A O 1
ATOM 765 N N . ALA A 1 96 ? -2.448 -11.193 1.681 1.00 76.94 96 ALA A N 1
ATOM 766 C CA . ALA A 1 96 ? -1.901 -10.337 2.733 1.00 76.94 96 ALA A CA 1
ATOM 767 C C . ALA A 1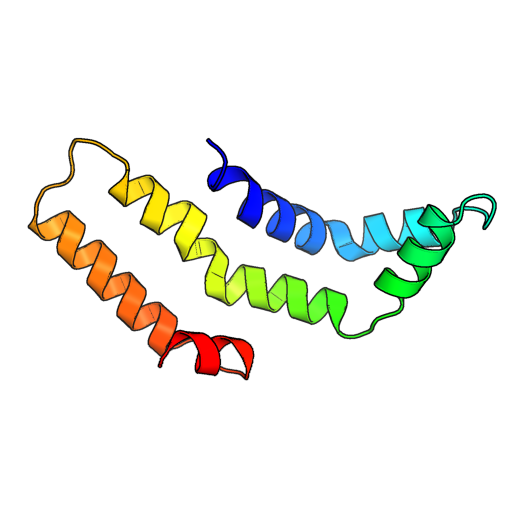 96 ? -2.890 -10.073 3.884 1.00 76.94 96 ALA A C 1
ATOM 769 O O . ALA A 1 96 ? -2.452 -9.904 5.015 1.00 76.94 96 ALA A O 1
ATOM 770 N N . ALA A 1 97 ? -4.203 -10.044 3.627 1.00 79.06 97 ALA A N 1
ATOM 771 C CA . ALA A 1 97 ? -5.200 -9.909 4.691 1.00 79.06 97 ALA A CA 1
ATOM 772 C C . ALA A 1 97 ? -5.328 -11.197 5.512 1.00 79.06 97 ALA A C 1
ATOM 774 O O . ALA A 1 97 ? -5.430 -11.124 6.731 1.00 79.06 97 ALA A O 1
ATOM 775 N N . GLU A 1 98 ? -5.263 -12.363 4.866 1.00 81.38 98 GLU A N 1
ATOM 776 C CA . GLU A 1 98 ? -5.340 -13.659 5.555 1.00 81.38 98 GLU A CA 1
ATOM 777 C C . GLU A 1 98 ? -4.210 -13.849 6.577 1.00 81.38 98 GLU A C 1
ATOM 779 O O . GLU A 1 98 ? -4.447 -14.396 7.646 1.00 81.38 98 GLU A O 1
ATOM 784 N N . LEU A 1 99 ? -3.014 -13.309 6.312 1.00 79.12 99 LEU A N 1
ATOM 785 C CA . LEU A 1 99 ? -1.898 -13.315 7.271 1.00 79.12 99 LEU A CA 1
ATOM 786 C C . LEU A 1 99 ? -2.133 -12.435 8.512 1.00 79.12 99 LEU A C 1
ATOM 788 O O . LEU A 1 99 ? -1.460 -12.617 9.520 1.00 79.12 99 LEU A O 1
ATOM 792 N N . VAL A 1 100 ? -3.030 -11.448 8.428 1.00 74.31 100 VAL A N 1
ATOM 793 C CA . VAL A 1 100 ? -3.283 -10.459 9.494 1.00 74.31 100 VAL A CA 1
ATOM 794 C C . VAL A 1 100 ? -4.512 -10.823 10.338 1.00 74.31 100 VAL A C 1
ATOM 796 O O . VAL A 1 100 ? -4.652 -10.323 11.450 1.00 74.31 100 VAL A O 1
ATOM 799 N N . LYS A 1 101 ? -5.414 -11.669 9.823 1.00 70.25 101 LYS A N 1
ATOM 800 C CA . LYS A 1 101 ? -6.650 -12.083 10.511 1.00 70.25 101 LYS A CA 1
ATOM 801 C C . LYS A 1 101 ? -6.461 -13.228 11.519 1.00 70.25 101 LYS A C 1
ATOM 803 O O . LYS A 1 101 ? -7.340 -13.407 12.360 1.00 70.25 101 LYS A O 1
ATOM 808 N N . THR A 1 102 ? -5.389 -14.012 11.390 1.00 54.31 102 THR A N 1
ATOM 809 C CA . THR A 1 102 ? -4.990 -15.096 12.316 1.00 54.31 102 THR A CA 1
ATOM 810 C C . THR A 1 102 ? -4.518 -14.572 13.660 1.00 54.31 102 THR A C 1
ATOM 812 O O . THR A 1 102 ? -4.898 -15.193 14.676 1.00 54.31 102 THR A O 1
#

Sequence (102 aa):
MGYMVKCSRISYYSNNFDSIKSVISNLEDEAESFKKSKELFEDKHLQNDLAYLKSNFCFLIQTTITNLEKSALSLDEGLNIILNVKDKLNKCNGRAAELVKT

Foldseek 3Di:
DPLLVPLVVLVVCL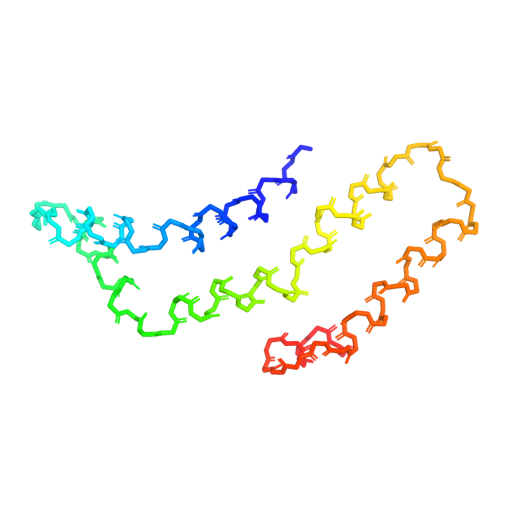VCVVVVLVVLVPDDPPDPVSVVVNVCNPPPCNNVVSVLCNVQPSCCRPPQPVVVPDPDDDPVRNVVSVVVNLVSLVPRDDDVSVVVND